Protein AF-A0A7S3W5H2-F1 (afdb_monomer_lite)

pLDDT: mean 89.32, std 14.3, range [32.69, 97.94]

Radius of gyration: 19.03 Å; chains: 1; bounding box: 47×40×46 Å

Organism: Emiliania huxleyi (NCBI:txid2903)

Sequence (126 aa):
MLQLFPDASFVYLHRHPLVVYQSACHMADTTYWHMYLKRPTSAQIHDFILSQFAILWDEFAADRALIPPGRLVELSFEELSTDPVAAVRRVYSALGIDGFEERVRPRVEALQAGKAEGRHGGAGGG

Secondary structure (DSSP, 8-state):
-TTT-TT--EEEEE--HHHHHHHHHHHHHHHGGGT-SSPPPHHHHHHHHHHHHHHHHHHHHHHHTTSPTTSEEEEEHHHHHH-HHHHHHHHHHHTT---IIIIIHHHHHHHHHHHHHHTTS-----

Foldseek 3Di:
DCVVPVLAAEEAEDEDVVVVLVVQLVCCVVPCVVPDPPDDDSVVSSVVSVVVVVVVVVVCVVCVVVADQLRYHYDYPVNCVVDVLVRVVCVCVSNVHDDSVPNPNVVSVVVVVVVVVVVVPPDDDD

Structure (mmCIF, N/CA/C/O backbone):
data_AF-A0A7S3W5H2-F1
#
_entry.id   AF-A0A7S3W5H2-F1
#
loop_
_atom_site.group_PDB
_atom_site.id
_atom_site.type_symbol
_atom_site.label_atom_id
_atom_site.label_alt_id
_atom_site.label_comp_id
_atom_site.label_asym_id
_atom_site.label_entity_id
_atom_site.label_seq_id
_atom_site.pdbx_PDB_ins_code
_atom_site.Cartn_x
_atom_site.Cartn_y
_atom_site.Cartn_z
_atom_site.occupancy
_atom_site.B_iso_or_equiv
_atom_site.auth_seq_id
_atom_site.auth_comp_id
_atom_site.auth_asym_id
_atom_site.auth_atom_id
_atom_site.pdbx_PDB_model_num
ATOM 1 N N . MET A 1 1 ? -5.446 -16.102 -1.374 1.00 75.88 1 MET A N 1
ATOM 2 C CA . MET A 1 1 ? -5.467 -15.501 -0.015 1.00 75.88 1 MET A CA 1
ATOM 3 C C . MET A 1 1 ? -6.712 -15.877 0.780 1.00 75.88 1 MET A C 1
ATOM 5 O O . MET A 1 1 ? -6.548 -16.479 1.829 1.00 75.88 1 MET A O 1
ATOM 9 N N . LEU A 1 2 ? -7.929 -15.617 0.287 1.00 84.81 2 LEU A N 1
ATOM 10 C CA . LEU A 1 2 ? -9.180 -15.921 1.009 1.00 84.81 2 LEU A CA 1
ATOM 11 C C . LEU A 1 2 ? -9.371 -17.409 1.367 1.00 84.81 2 LEU A C 1
ATOM 13 O O . LEU A 1 2 ? -9.959 -17.718 2.393 1.00 84.81 2 LEU A O 1
ATOM 17 N N . GLN A 1 3 ? -8.821 -18.335 0.572 1.00 88.06 3 GLN A N 1
ATOM 18 C CA . GLN A 1 3 ? -8.817 -19.766 0.913 1.00 88.06 3 GLN A CA 1
ATOM 19 C C . GLN A 1 3 ? -7.948 -20.095 2.140 1.00 88.06 3 GLN A C 1
ATOM 21 O O . GLN A 1 3 ? -8.257 -21.023 2.877 1.00 88.06 3 GLN A O 1
ATOM 26 N N . LEU A 1 4 ? -6.855 -19.352 2.345 1.00 91.56 4 LEU A N 1
ATOM 27 C CA . LEU A 1 4 ? -5.914 -19.564 3.452 1.00 91.56 4 LEU A CA 1
ATOM 28 C C . LEU A 1 4 ? -6.286 -18.729 4.684 1.00 91.56 4 LEU A C 1
ATOM 30 O O . LEU A 1 4 ? -6.070 -19.166 5.809 1.00 91.56 4 LEU A O 1
ATOM 34 N N . PHE A 1 5 ? -6.858 -17.543 4.466 1.00 92.06 5 PHE A N 1
ATOM 35 C CA . PHE A 1 5 ? -7.279 -16.604 5.503 1.00 92.06 5 PHE A CA 1
ATOM 36 C C . PHE A 1 5 ? -8.699 -16.102 5.202 1.00 92.06 5 PHE A C 1
ATOM 38 O O . PHE A 1 5 ? -8.862 -15.012 4.644 1.00 92.06 5 PHE A O 1
ATOM 45 N N . PRO A 1 6 ? -9.732 -16.886 5.553 1.00 90.44 6 PRO A N 1
ATOM 46 C CA . PRO A 1 6 ? -11.121 -16.548 5.246 1.00 90.44 6 PRO A CA 1
ATOM 47 C C . PRO A 1 6 ? -11.593 -15.238 5.876 1.00 90.44 6 PRO A C 1
ATOM 49 O O . PRO A 1 6 ? -12.475 -14.592 5.323 1.00 90.44 6 PRO A O 1
ATOM 52 N N . ASP A 1 7 ? -10.990 -14.827 6.995 1.00 91.12 7 ASP A N 1
ATOM 53 C CA . ASP A 1 7 ? -11.344 -13.619 7.751 1.00 91.12 7 ASP A CA 1
ATOM 54 C C . ASP A 1 7 ? -10.372 -12.450 7.550 1.00 91.12 7 ASP A C 1
ATOM 56 O O . ASP A 1 7 ? -10.350 -11.509 8.340 1.00 91.12 7 ASP A O 1
ATOM 60 N N . ALA A 1 8 ? -9.555 -12.496 6.494 1.00 94.25 8 ALA A N 1
ATOM 61 C CA . ALA A 1 8 ? -8.630 -11.415 6.185 1.00 94.25 8 ALA A CA 1
ATOM 62 C C . ALA A 1 8 ? -9.359 -10.107 5.831 1.00 94.25 8 ALA A C 1
ATOM 64 O O . ALA A 1 8 ? -10.343 -10.101 5.086 1.00 94.25 8 ALA A O 1
ATOM 65 N N . SER A 1 9 ? -8.797 -8.999 6.314 1.00 95.31 9 SER A N 1
ATOM 66 C CA . SER A 1 9 ? -9.112 -7.639 5.876 1.00 95.31 9 SER A CA 1
ATOM 67 C C . SER A 1 9 ? -8.005 -7.119 4.963 1.00 95.31 9 SER A C 1
ATOM 69 O O . SER A 1 9 ? -6.823 -7.387 5.185 1.00 95.31 9 SER A O 1
ATOM 71 N N . PHE A 1 10 ? -8.383 -6.347 3.951 1.00 96.56 10 PHE A N 1
ATOM 72 C CA . PHE A 1 10 ? -7.510 -5.859 2.893 1.00 96.56 10 PHE A CA 1
ATOM 73 C C . PHE A 1 10 ? -7.447 -4.333 2.907 1.00 96.56 10 PHE A C 1
ATOM 75 O O . PHE A 1 10 ? -8.463 -3.646 3.034 1.00 96.56 10 PHE A O 1
ATOM 82 N N . VAL A 1 11 ? -6.241 -3.801 2.723 1.00 96.88 11 VAL A N 1
ATOM 83 C CA . VAL A 1 11 ? -6.007 -2.374 2.488 1.00 96.88 11 VAL A CA 1
ATOM 84 C C . VAL A 1 11 ? -5.269 -2.243 1.164 1.00 96.88 11 VAL A C 1
ATOM 86 O O . VAL A 1 11 ? -4.126 -2.683 1.048 1.00 96.88 11 VAL A O 1
ATOM 89 N N . TYR A 1 12 ? -5.926 -1.662 0.165 1.00 96.69 12 TYR A N 1
ATOM 90 C CA . TYR A 1 12 ? -5.333 -1.409 -1.142 1.00 96.69 12 TYR A CA 1
ATOM 91 C C . TYR A 1 12 ? -4.812 0.027 -1.200 1.00 96.69 12 TYR A C 1
ATOM 93 O O . TYR A 1 12 ? -5.590 0.981 -1.244 1.00 96.69 12 TYR A O 1
ATOM 101 N N . LEU A 1 13 ? -3.485 0.175 -1.167 1.00 96.50 13 LEU A N 1
ATOM 102 C CA . LEU A 1 13 ? -2.814 1.465 -1.294 1.00 96.50 13 LEU A CA 1
ATOM 103 C C . LEU A 1 13 ? -2.560 1.768 -2.772 1.00 96.50 13 LEU A C 1
ATOM 105 O O . LEU A 1 13 ? -1.812 1.045 -3.429 1.00 96.50 13 LEU A O 1
ATOM 109 N N . HIS A 1 14 ? -3.132 2.855 -3.279 1.00 95.25 14 HIS A N 1
ATOM 110 C CA . HIS A 1 14 ? -2.967 3.268 -4.670 1.00 95.25 14 HIS A CA 1
ATOM 111 C C . HIS A 1 14 ? -2.298 4.636 -4.789 1.00 95.25 14 HIS A C 1
ATOM 113 O O . HIS A 1 14 ? -2.256 5.426 -3.852 1.00 95.25 14 HIS A O 1
ATOM 119 N N . ARG A 1 15 ? -1.758 4.927 -5.969 1.00 95.38 15 ARG A N 1
ATOM 120 C CA . ARG A 1 15 ? -1.138 6.211 -6.307 1.00 95.38 15 ARG A CA 1
ATOM 121 C C . ARG A 1 15 ? -1.338 6.475 -7.791 1.00 95.38 15 ARG A C 1
ATOM 123 O O . ARG A 1 15 ? -1.600 5.543 -8.550 1.00 95.38 15 ARG A O 1
ATOM 130 N N . HIS A 1 16 ? -1.189 7.726 -8.218 1.00 94.56 16 HIS A N 1
ATOM 131 C CA . HIS A 1 16 ? -1.251 8.073 -9.633 1.00 94.56 16 HIS A CA 1
ATOM 132 C C . HIS A 1 16 ? -0.326 7.168 -10.486 1.00 94.56 16 HIS A C 1
ATOM 134 O O . HIS A 1 16 ? 0.884 7.124 -10.230 1.00 94.56 16 HIS A O 1
ATOM 140 N N . PRO A 1 17 ? -0.847 6.483 -11.523 1.00 92.88 17 PRO A N 1
ATOM 141 C CA . PRO A 1 17 ? -0.129 5.413 -12.222 1.00 92.88 17 PRO A CA 1
ATOM 142 C C . PRO A 1 17 ? 1.159 5.894 -12.896 1.00 92.88 17 PRO A C 1
ATOM 144 O O . PRO A 1 17 ? 2.175 5.210 -12.838 1.00 92.88 17 PRO A O 1
ATOM 147 N N . LEU A 1 18 ? 1.169 7.113 -13.452 1.00 93.62 18 LEU A N 1
ATOM 148 C CA . LEU A 1 18 ? 2.389 7.687 -14.041 1.00 93.62 18 LEU A CA 1
ATOM 149 C C . LEU A 1 18 ? 3.519 7.862 -13.018 1.00 93.62 18 LEU A C 1
ATOM 151 O O . LEU A 1 18 ? 4.687 7.687 -13.353 1.00 93.62 18 LEU A O 1
ATOM 155 N N . VAL A 1 19 ? 3.181 8.183 -11.767 1.00 94.62 19 VAL A N 1
ATOM 156 C CA . VAL A 1 19 ? 4.179 8.379 -10.711 1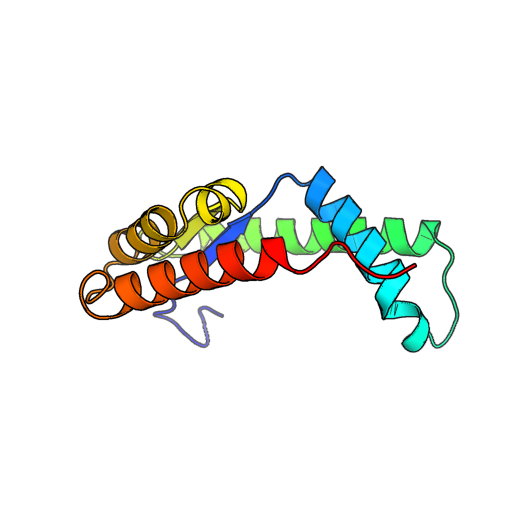.00 94.62 19 VAL A CA 1
ATOM 157 C C . VAL A 1 19 ? 4.714 7.032 -10.229 1.00 94.62 19 VAL A C 1
ATOM 159 O O . VAL A 1 19 ? 5.910 6.895 -9.979 1.00 94.62 19 VAL A O 1
ATOM 162 N N . VAL A 1 20 ? 3.844 6.020 -10.152 1.00 94.75 20 VAL A N 1
ATOM 163 C CA . VAL A 1 20 ? 4.241 4.634 -9.858 1.00 94.75 20 VAL A CA 1
ATOM 164 C C . VAL A 1 20 ? 5.181 4.107 -10.938 1.00 94.75 20 VAL A C 1
ATOM 166 O O . VAL A 1 20 ? 6.244 3.590 -10.609 1.00 94.75 20 VAL A O 1
ATOM 169 N N . TYR A 1 21 ? 4.837 4.302 -12.212 1.00 95.19 21 TYR A N 1
ATOM 170 C CA . TYR A 1 21 ? 5.659 3.873 -13.341 1.00 95.19 21 TYR A CA 1
ATOM 171 C C . TYR A 1 21 ? 7.059 4.499 -13.307 1.00 95.19 21 TYR A C 1
ATOM 173 O O . TYR A 1 21 ? 8.056 3.783 -13.343 1.00 95.19 21 TYR A O 1
ATOM 181 N N . GLN A 1 22 ? 7.146 5.824 -13.146 1.00 94.25 22 GLN A N 1
ATOM 182 C CA . GLN A 1 22 ? 8.436 6.515 -13.045 1.00 94.25 22 GLN A CA 1
ATOM 183 C C . GLN A 1 22 ? 9.271 6.005 -11.864 1.00 94.25 22 GLN A C 1
ATOM 185 O O . GLN A 1 22 ? 10.469 5.763 -12.009 1.00 94.25 22 GLN A O 1
ATOM 190 N N . SER A 1 23 ? 8.639 5.793 -10.705 1.00 94.44 23 SER A N 1
ATOM 191 C CA . SER A 1 23 ? 9.308 5.236 -9.528 1.00 94.44 23 SER A CA 1
ATOM 192 C C . SER A 1 23 ? 9.804 3.808 -9.763 1.00 94.44 23 SER A C 1
ATOM 194 O O . SER A 1 23 ? 10.882 3.460 -9.287 1.00 94.44 23 SER A O 1
ATOM 196 N N . ALA A 1 24 ? 9.039 2.981 -10.477 1.00 94.62 24 ALA A N 1
ATOM 197 C CA . ALA A 1 24 ? 9.414 1.608 -10.791 1.00 94.62 24 ALA A CA 1
ATOM 198 C C . ALA A 1 24 ? 10.606 1.554 -11.757 1.00 94.62 24 ALA A C 1
ATOM 200 O O . ALA A 1 24 ? 11.538 0.790 -11.512 1.00 94.62 24 ALA A O 1
ATOM 201 N N . CYS A 1 25 ? 10.629 2.404 -12.793 1.00 93.94 25 CYS A N 1
ATOM 202 C CA . CYS A 1 25 ? 11.785 2.523 -13.687 1.00 93.94 25 CYS A CA 1
ATOM 203 C C . CYS A 1 25 ? 13.035 2.955 -12.913 1.00 93.94 25 CYS A C 1
ATOM 205 O O . CYS A 1 25 ? 14.072 2.303 -12.999 1.00 93.94 25 CYS A O 1
ATOM 207 N N . HIS A 1 26 ? 12.914 3.987 -12.071 1.00 93.81 26 HIS A N 1
ATOM 208 C CA . HIS A 1 26 ? 14.023 4.445 -11.236 1.00 93.81 26 HIS A CA 1
ATOM 209 C C . HIS A 1 26 ? 14.537 3.354 -10.279 1.00 93.81 26 HIS A C 1
ATOM 211 O O . HIS A 1 26 ? 15.745 3.187 -10.103 1.00 93.81 26 HIS A O 1
ATOM 217 N N . MET A 1 27 ? 13.635 2.580 -9.668 1.00 93.25 27 MET A N 1
ATOM 218 C CA . MET A 1 27 ? 14.006 1.454 -8.809 1.00 93.25 27 MET A CA 1
ATOM 219 C C . MET A 1 27 ? 14.758 0.369 -9.593 1.00 93.25 27 MET A C 1
ATOM 221 O O . MET A 1 27 ? 15.783 -0.122 -9.119 1.00 93.25 27 MET A O 1
ATOM 225 N N . ALA A 1 28 ? 14.286 0.011 -10.791 1.00 91.56 28 ALA A N 1
ATOM 226 C CA . ALA A 1 28 ? 14.958 -0.965 -11.644 1.00 91.56 28 ALA A CA 1
ATOM 227 C C . ALA A 1 28 ? 16.377 -0.504 -12.023 1.00 91.56 28 ALA A C 1
ATOM 229 O O . ALA A 1 28 ? 17.325 -1.282 -11.906 1.00 91.56 28 ALA A O 1
ATOM 230 N N . ASP A 1 29 ? 16.540 0.771 -12.382 1.00 88.69 29 ASP A N 1
ATOM 231 C CA . ASP A 1 29 ? 17.836 1.349 -12.754 1.00 88.69 29 ASP A CA 1
ATOM 232 C C . ASP A 1 29 ? 18.836 1.355 -11.588 1.00 88.69 29 ASP A C 1
ATOM 234 O O . ASP A 1 29 ? 20.022 1.075 -11.769 1.00 88.69 29 ASP A O 1
ATOM 238 N N . THR A 1 30 ? 18.364 1.638 -10.374 1.00 89.50 30 THR A N 1
ATOM 239 C CA . THR A 1 30 ? 19.218 1.750 -9.178 1.00 89.50 30 THR A CA 1
ATOM 240 C C . THR A 1 30 ? 19.510 0.412 -8.504 1.00 89.50 30 THR A C 1
ATOM 242 O O . THR A 1 30 ? 20.559 0.260 -7.878 1.00 89.50 30 THR A O 1
ATOM 245 N N . THR A 1 31 ? 18.616 -0.573 -8.639 1.00 87.44 31 THR A N 1
ATOM 246 C CA . THR A 1 31 ? 18.653 -1.799 -7.823 1.00 87.44 31 THR A CA 1
ATOM 247 C C . THR A 1 31 ? 18.980 -3.052 -8.633 1.00 87.44 31 THR A C 1
ATOM 249 O O . THR A 1 31 ? 19.713 -3.922 -8.165 1.00 87.44 31 THR A O 1
ATOM 252 N N . TYR A 1 32 ? 18.462 -3.184 -9.856 1.00 85.31 32 TYR A N 1
ATOM 253 C CA . TYR A 1 32 ? 18.464 -4.483 -10.544 1.00 85.31 32 TYR A CA 1
ATOM 254 C C . TYR A 1 32 ? 19.770 -4.811 -11.263 1.00 85.31 32 TYR A C 1
ATOM 256 O O . TYR A 1 32 ? 19.953 -5.947 -11.696 1.00 85.31 32 TYR A O 1
ATOM 264 N N . TRP A 1 33 ? 20.712 -3.871 -11.356 1.00 79.88 33 TRP A N 1
ATOM 265 C CA . TRP A 1 33 ? 21.987 -4.081 -12.050 1.00 79.88 33 TRP A CA 1
ATOM 266 C C . TRP A 1 33 ? 22.787 -5.284 -11.513 1.00 79.88 33 TRP A C 1
ATOM 268 O O . TRP A 1 33 ? 23.511 -5.923 -12.277 1.00 79.88 33 TRP A O 1
ATOM 278 N N . HIS A 1 34 ? 22.587 -5.608 -10.229 1.00 83.88 34 HIS A N 1
ATOM 279 C CA . HIS A 1 34 ? 23.022 -6.808 -9.500 1.00 83.88 34 HIS A CA 1
ATOM 280 C C . HIS A 1 34 ? 22.511 -8.158 -10.008 1.00 83.88 34 HIS A C 1
ATOM 282 O O . HIS A 1 34 ? 23.149 -9.201 -9.873 1.00 83.88 34 HIS A O 1
ATOM 288 N N . MET A 1 35 ? 21.280 -8.143 -10.497 1.00 87.69 35 MET A N 1
ATOM 289 C CA . MET A 1 35 ? 20.405 -9.314 -10.514 1.00 87.69 35 MET A CA 1
ATOM 290 C C . MET A 1 35 ? 20.312 -9.939 -11.909 1.00 87.69 35 MET A C 1
ATOM 292 O O . MET A 1 35 ? 19.662 -10.964 -12.098 1.00 87.69 35 MET A O 1
ATOM 296 N N . TYR A 1 36 ? 20.962 -9.328 -12.900 1.00 86.31 36 TYR A N 1
ATOM 297 C CA . TYR A 1 36 ? 20.877 -9.747 -14.290 1.00 86.31 36 TYR A CA 1
ATOM 298 C C . TYR A 1 36 ? 21.887 -10.843 -14.630 1.00 86.31 36 TYR A C 1
ATOM 300 O O . TYR A 1 36 ? 23.094 -10.609 -14.634 1.00 86.31 36 TYR A O 1
ATOM 308 N N . LEU A 1 37 ? 21.384 -12.005 -15.057 1.00 88.25 37 LEU A N 1
ATOM 309 C CA . LEU A 1 37 ? 22.205 -13.007 -15.746 1.00 88.25 37 LEU A CA 1
ATOM 310 C C . LEU A 1 37 ? 22.659 -12.498 -17.128 1.00 88.25 37 LEU A C 1
ATOM 312 O O . LEU A 1 37 ? 23.810 -12.668 -17.520 1.00 88.25 37 LEU A O 1
ATOM 316 N N . LYS A 1 38 ? 21.755 -11.826 -17.853 1.00 89.56 38 LYS A N 1
ATOM 317 C CA . LYS A 1 38 ? 22.031 -11.068 -19.080 1.00 89.56 38 LYS A CA 1
ATOM 318 C C . LYS A 1 38 ? 21.432 -9.678 -18.926 1.00 89.56 38 LYS A C 1
ATOM 320 O O . LYS A 1 38 ? 20.250 -9.563 -18.615 1.00 89.56 38 LYS A O 1
ATOM 325 N N . ARG A 1 39 ? 22.234 -8.637 -19.157 1.00 89.19 39 ARG A N 1
ATOM 326 C CA . ARG A 1 39 ? 21.777 -7.247 -19.031 1.00 89.19 39 ARG A CA 1
ATOM 327 C C . ARG A 1 39 ? 20.692 -6.938 -20.079 1.00 89.19 39 ARG A C 1
ATOM 329 O O . ARG A 1 39 ? 20.982 -7.080 -21.271 1.00 89.19 39 ARG A O 1
ATOM 336 N N . PRO A 1 40 ? 19.474 -6.548 -19.666 1.00 91.00 40 PRO A N 1
ATOM 337 C CA . PRO A 1 40 ? 18.434 -6.094 -20.582 1.00 91.00 40 PRO A CA 1
ATOM 338 C C . PRO A 1 40 ? 18.713 -4.663 -21.063 1.00 91.00 40 PRO A C 1
ATOM 340 O O . PRO A 1 40 ? 19.512 -3.931 -20.481 1.00 91.00 40 PRO A O 1
ATOM 343 N N . THR A 1 41 ? 18.036 -4.260 -22.134 1.00 92.69 41 THR A N 1
ATOM 344 C CA . THR A 1 41 ? 17.975 -2.855 -22.567 1.00 92.69 41 THR A CA 1
ATOM 345 C C . THR A 1 41 ? 16.937 -2.084 -21.744 1.00 92.69 41 THR A C 1
ATOM 347 O O . THR A 1 41 ? 15.996 -2.683 -21.223 1.00 92.69 41 THR A O 1
ATOM 350 N N . SER A 1 42 ? 17.043 -0.753 -21.669 1.00 90.88 42 SER A N 1
ATOM 351 C CA . SER A 1 42 ? 16.054 0.079 -20.959 1.00 90.88 42 SER A CA 1
ATOM 352 C C . SER A 1 42 ? 14.631 -0.097 -21.501 1.00 90.88 42 SER A C 1
ATOM 354 O O . SER A 1 42 ? 13.687 -0.163 -20.724 1.00 90.88 42 SER A O 1
ATOM 356 N N . ALA A 1 43 ? 14.472 -0.262 -22.820 1.00 94.31 43 ALA A N 1
ATOM 357 C CA . ALA A 1 43 ? 13.172 -0.543 -23.434 1.00 94.31 43 ALA A CA 1
ATOM 358 C C . ALA A 1 43 ? 12.562 -1.858 -22.915 1.00 94.31 43 ALA A C 1
ATOM 360 O O . ALA A 1 43 ? 11.400 -1.885 -22.529 1.00 94.31 43 ALA A O 1
ATOM 361 N N . GLN A 1 44 ? 13.367 -2.921 -22.803 1.00 94.19 44 GLN A N 1
ATOM 362 C CA . 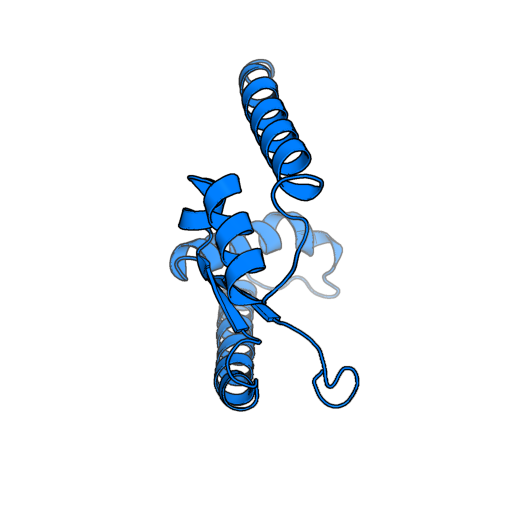GLN A 1 44 ? 12.907 -4.201 -22.254 1.00 94.19 44 GLN A CA 1
ATOM 363 C C . GLN A 1 44 ? 12.508 -4.097 -20.777 1.00 94.19 44 GLN A C 1
ATOM 365 O O . GLN A 1 44 ? 11.561 -4.757 -20.359 1.00 94.19 44 GLN A O 1
ATOM 370 N N . ILE A 1 45 ? 13.208 -3.275 -19.987 1.00 93.38 45 ILE A N 1
ATOM 371 C CA . ILE A 1 45 ? 12.843 -3.010 -18.587 1.00 93.38 45 ILE A CA 1
ATOM 372 C C . ILE A 1 45 ? 11.508 -2.259 -18.519 1.00 93.38 45 ILE A C 1
ATOM 374 O O . ILE A 1 45 ? 10.640 -2.627 -17.733 1.00 93.38 45 ILE A O 1
ATOM 378 N N . HIS A 1 46 ? 11.324 -1.229 -19.345 1.00 94.62 46 HIS A N 1
ATOM 379 C CA . HIS A 1 46 ? 10.091 -0.443 -19.385 1.00 94.62 46 HIS A CA 1
ATOM 380 C C . HIS A 1 46 ? 8.880 -1.292 -19.788 1.00 94.62 46 HIS A C 1
ATOM 382 O O . HIS A 1 46 ? 7.868 -1.281 -19.086 1.00 94.62 46 HIS A O 1
ATOM 388 N N . ASP A 1 47 ? 9.007 -2.076 -20.861 1.00 96.00 47 ASP A N 1
ATOM 389 C CA . ASP A 1 47 ? 7.959 -2.996 -21.314 1.00 96.00 47 ASP A CA 1
ATOM 390 C C . ASP A 1 47 ? 7.630 -4.027 -20.233 1.00 96.00 47 ASP A C 1
ATOM 392 O O . ASP A 1 47 ? 6.460 -4.297 -19.953 1.00 96.00 47 ASP A O 1
ATOM 396 N N . PHE A 1 48 ? 8.657 -4.560 -19.564 1.00 94.50 48 PHE A N 1
ATOM 397 C CA . PHE A 1 48 ? 8.467 -5.451 -18.430 1.00 94.50 48 PHE A CA 1
ATOM 398 C C . PHE A 1 48 ? 7.659 -4.769 -17.319 1.00 94.50 48 PHE A C 1
ATOM 400 O O . PHE A 1 48 ? 6.637 -5.312 -16.912 1.00 94.50 48 PHE A O 1
ATOM 407 N N . ILE A 1 49 ? 8.038 -3.568 -16.876 1.00 95.50 49 ILE A N 1
ATOM 408 C CA . ILE A 1 49 ? 7.333 -2.839 -15.808 1.00 95.50 49 ILE A CA 1
ATOM 409 C C . ILE A 1 49 ? 5.865 -2.587 -16.179 1.00 95.50 49 ILE A C 1
ATOM 411 O O . ILE A 1 49 ? 4.982 -2.826 -15.354 1.00 95.50 49 ILE A O 1
ATOM 415 N N . LEU A 1 50 ? 5.588 -2.156 -17.413 1.00 95.88 50 LEU A N 1
ATOM 416 C CA . LEU A 1 50 ? 4.217 -1.949 -17.890 1.00 95.88 50 LEU A CA 1
ATOM 417 C C . LEU A 1 50 ? 3.421 -3.258 -17.910 1.00 95.88 50 LEU A C 1
ATOM 419 O O . LEU A 1 50 ? 2.277 -3.283 -17.457 1.00 95.88 50 LEU A O 1
ATOM 423 N N . SER A 1 51 ? 4.032 -4.353 -18.375 1.00 96.56 51 SER A N 1
ATOM 424 C CA . SER A 1 51 ? 3.383 -5.668 -18.387 1.00 96.56 51 SER A CA 1
ATOM 425 C C . SER A 1 51 ? 3.043 -6.149 -16.975 1.00 96.56 51 SER A C 1
ATOM 427 O O . SER A 1 51 ? 1.944 -6.647 -16.748 1.00 96.56 51 SER A O 1
ATOM 429 N N . GLN A 1 52 ? 3.944 -5.942 -16.008 1.00 95.44 52 GLN A N 1
ATOM 430 C CA . GLN A 1 52 ? 3.701 -6.306 -14.614 1.00 95.44 52 GLN A CA 1
ATOM 431 C C . GLN A 1 52 ? 2.573 -5.470 -14.014 1.00 95.44 52 GLN A C 1
ATOM 433 O O . GLN A 1 52 ? 1.730 -6.013 -13.308 1.00 95.44 52 GLN A O 1
ATOM 438 N N . PHE A 1 53 ? 2.519 -4.169 -14.317 1.00 94.12 53 PHE A N 1
ATOM 439 C CA . PHE A 1 53 ? 1.427 -3.316 -13.853 1.00 94.12 53 PHE A CA 1
ATOM 440 C C . PHE A 1 53 ? 0.063 -3.812 -14.353 1.00 94.12 53 PHE A C 1
ATOM 442 O O . PHE A 1 53 ? -0.863 -3.916 -13.554 1.00 94.12 53 PHE A O 1
ATOM 449 N N . ALA A 1 54 ? -0.049 -4.163 -15.640 1.00 94.38 54 ALA A N 1
ATOM 450 C CA . ALA A 1 54 ? -1.287 -4.690 -16.214 1.00 94.38 54 ALA A CA 1
ATOM 451 C C . ALA A 1 54 ? -1.708 -6.012 -15.552 1.00 94.38 54 ALA A C 1
ATOM 453 O O . ALA A 1 54 ? -2.834 -6.120 -15.081 1.00 94.38 54 ALA A O 1
ATOM 454 N N . ILE A 1 55 ? -0.782 -6.970 -15.420 1.00 96.25 55 ILE A N 1
ATOM 455 C CA . ILE A 1 55 ? -1.051 -8.271 -14.782 1.00 96.25 55 ILE A CA 1
ATOM 456 C C . ILE A 1 55 ? -1.547 -8.088 -13.342 1.00 96.25 55 ILE A C 1
ATOM 458 O O . ILE A 1 55 ? -2.549 -8.678 -12.949 1.00 96.25 55 ILE A O 1
ATOM 462 N N . LEU A 1 56 ? -0.854 -7.262 -12.552 1.00 94.19 56 LEU A N 1
ATOM 463 C CA . LEU A 1 56 ? -1.215 -7.023 -11.153 1.00 94.19 56 LEU A CA 1
ATOM 464 C C . LEU A 1 56 ? -2.567 -6.321 -11.020 1.00 94.19 56 LEU A C 1
ATOM 466 O O . LEU A 1 56 ? -3.326 -6.623 -10.100 1.00 94.19 56 LEU A O 1
ATOM 470 N N . TRP A 1 57 ? -2.856 -5.371 -11.910 1.00 93.56 57 TRP A N 1
ATOM 471 C CA . TRP A 1 57 ? -4.128 -4.664 -11.905 1.00 93.56 57 TRP A CA 1
ATOM 472 C C . TRP A 1 57 ? -5.289 -5.573 -12.302 1.00 93.56 57 TRP A C 1
ATOM 474 O O . TRP A 1 57 ? -6.304 -5.570 -11.612 1.00 93.56 57 TRP A O 1
ATOM 484 N N . ASP A 1 58 ? -5.138 -6.356 -13.368 1.00 94.94 58 ASP A N 1
ATOM 485 C CA . ASP A 1 58 ? -6.189 -7.247 -13.860 1.00 94.94 58 ASP A CA 1
ATOM 486 C C . ASP A 1 58 ? -6.543 -8.312 -12.813 1.00 94.94 58 ASP A C 1
ATOM 488 O O . ASP A 1 58 ? -7.724 -8.525 -12.528 1.00 94.94 58 ASP A O 1
ATOM 492 N N . GLU A 1 59 ? -5.532 -8.908 -12.171 1.00 94.31 59 GLU A N 1
ATOM 493 C CA . GLU A 1 59 ? -5.735 -9.869 -11.082 1.00 94.31 59 GLU A CA 1
ATOM 494 C C . GLU A 1 59 ? -6.440 -9.212 -9.889 1.00 94.31 59 GLU A C 1
ATOM 496 O O . GLU A 1 59 ? -7.445 -9.722 -9.394 1.00 94.31 59 GLU A O 1
ATOM 501 N N . PHE A 1 60 ? -5.972 -8.036 -9.452 1.00 93.00 60 PHE A N 1
ATOM 502 C CA . PHE A 1 60 ? -6.619 -7.308 -8.362 1.00 93.00 60 PHE A CA 1
ATOM 503 C C . PHE A 1 60 ? -8.069 -6.947 -8.699 1.00 93.00 60 PHE A C 1
ATOM 505 O O . PHE A 1 60 ? -8.947 -7.100 -7.854 1.00 93.00 60 PHE A O 1
ATOM 512 N N . ALA A 1 61 ? -8.340 -6.475 -9.916 1.00 92.56 61 ALA A N 1
ATOM 513 C CA . ALA A 1 61 ? -9.678 -6.088 -10.343 1.00 92.56 61 ALA A CA 1
ATOM 514 C C . ALA A 1 61 ? -10.643 -7.283 -10.347 1.00 92.56 61 ALA A C 1
ATOM 516 O O . ALA A 1 61 ? -11.795 -7.128 -9.930 1.00 92.56 61 ALA A O 1
ATOM 517 N N . ALA A 1 62 ? -10.175 -8.462 -10.767 1.00 93.50 62 ALA A N 1
ATOM 518 C CA . ALA A 1 62 ? -10.945 -9.699 -10.714 1.00 93.50 62 ALA A CA 1
ATOM 519 C C . ALA A 1 62 ? -11.208 -10.145 -9.264 1.00 93.50 62 ALA A C 1
ATOM 521 O O . ALA A 1 62 ? -12.360 -10.359 -8.876 1.00 93.50 62 ALA A O 1
ATOM 522 N N . ASP A 1 63 ? -10.163 -10.206 -8.439 1.00 92.56 63 ASP A N 1
ATOM 523 C CA . ASP A 1 63 ? -10.244 -10.685 -7.055 1.00 92.56 63 ASP A CA 1
ATOM 524 C C . ASP A 1 63 ? -10.986 -9.725 -6.124 1.00 92.56 63 ASP A C 1
ATOM 526 O O . ASP A 1 63 ? -11.611 -10.148 -5.149 1.00 92.56 63 ASP A O 1
ATOM 530 N N . ARG A 1 64 ? -10.974 -8.424 -6.427 1.00 93.75 64 ARG A N 1
ATOM 531 C CA . ARG A 1 64 ? -11.683 -7.395 -5.658 1.00 93.75 64 ARG A CA 1
ATOM 532 C C . ARG A 1 64 ? -13.164 -7.721 -5.501 1.00 93.75 64 ARG A C 1
ATOM 534 O O . ARG A 1 64 ? -13.724 -7.477 -4.436 1.00 93.75 64 ARG A O 1
ATOM 541 N N . ALA A 1 65 ? -13.788 -8.289 -6.531 1.00 92.19 65 ALA A N 1
ATOM 542 C CA . ALA A 1 65 ? -15.194 -8.685 -6.497 1.00 92.19 65 ALA A CA 1
ATOM 543 C C . ALA A 1 65 ? -15.478 -9.845 -5.523 1.00 92.19 65 ALA A C 1
ATOM 545 O O . ALA A 1 65 ? -16.625 -10.050 -5.131 1.00 92.19 65 ALA A O 1
ATOM 546 N N . LEU A 1 66 ? -14.447 -10.593 -5.124 1.00 93.69 66 LEU A N 1
ATOM 547 C CA . LEU A 1 66 ? -14.548 -11.718 -4.197 1.00 93.69 66 LEU A CA 1
ATOM 548 C C . LEU A 1 66 ? -14.419 -11.287 -2.729 1.00 93.69 66 LEU A C 1
ATOM 550 O O . LEU A 1 66 ? -14.723 -12.078 -1.835 1.00 93.69 66 LEU A O 1
ATOM 554 N N . ILE A 1 67 ? -13.961 -10.059 -2.457 1.00 94.12 67 ILE A N 1
ATOM 555 C CA . ILE A 1 67 ? -13.771 -9.574 -1.088 1.00 94.12 67 ILE A CA 1
ATOM 556 C C . ILE A 1 67 ? -15.132 -9.185 -0.483 1.00 94.12 67 ILE A C 1
ATOM 558 O O . ILE A 1 67 ? -15.841 -8.353 -1.055 1.00 94.12 67 ILE A O 1
ATOM 562 N N . PRO A 1 68 ? -15.507 -9.728 0.694 1.00 93.19 68 PRO A N 1
ATOM 563 C CA . PRO A 1 68 ? -16.758 -9.363 1.347 1.00 93.19 68 PRO A CA 1
ATOM 564 C C . PRO A 1 68 ? -16.849 -7.860 1.674 1.00 93.19 68 PRO A C 1
ATOM 566 O O . PRO A 1 68 ? -15.838 -7.244 2.037 1.00 93.19 68 PRO A O 1
ATOM 569 N N . PRO A 1 69 ? -18.056 -7.262 1.631 1.00 91.94 69 PRO A N 1
ATOM 570 C CA . PRO A 1 69 ? -18.268 -5.887 2.075 1.00 91.94 69 PRO A CA 1
ATOM 571 C C . PRO A 1 69 ? -17.724 -5.648 3.490 1.00 91.94 69 PRO A C 1
ATOM 573 O O . PRO A 1 69 ? -17.862 -6.496 4.369 1.00 91.94 69 PRO A O 1
ATOM 576 N N . GLY A 1 70 ? -17.096 -4.490 3.709 1.00 94.00 70 GLY A N 1
ATOM 577 C CA . GLY A 1 70 ? -16.483 -4.139 4.997 1.00 94.00 70 GLY A CA 1
ATOM 578 C C . GLY A 1 70 ? -15.103 -4.759 5.253 1.00 94.00 70 GLY A C 1
ATOM 579 O O . GLY A 1 70 ? -14.523 -4.515 6.304 1.00 94.00 70 GLY A O 1
ATOM 580 N N . ARG A 1 71 ? -14.548 -5.531 4.305 1.00 95.75 71 ARG A N 1
ATOM 581 C CA . ARG A 1 71 ? -13.195 -6.113 4.410 1.00 95.75 71 ARG A CA 1
ATOM 582 C C . ARG A 1 71 ? -12.179 -5.528 3.433 1.00 95.75 71 ARG A C 1
ATOM 584 O O . ARG A 1 71 ? 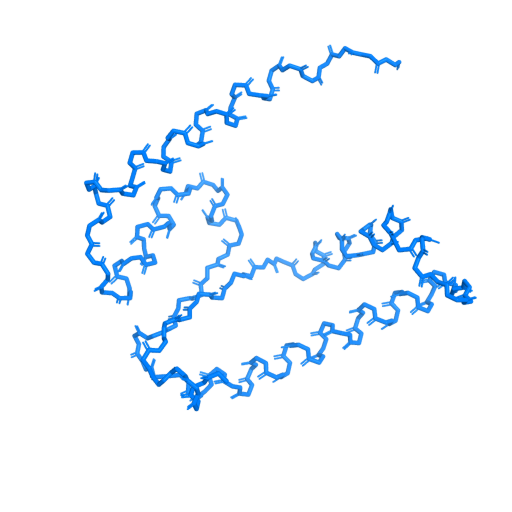-11.056 -6.013 3.386 1.00 95.75 71 ARG A O 1
ATOM 591 N N . LEU A 1 72 ? -12.537 -4.496 2.672 1.00 97.00 72 LEU A N 1
ATOM 592 C CA . LEU A 1 72 ? -11.620 -3.782 1.784 1.00 97.00 72 LEU A CA 1
ATOM 593 C C . LEU A 1 72 ? -11.678 -2.282 2.060 1.00 97.00 72 LEU A C 1
ATOM 595 O O . LEU A 1 72 ? -12.752 -1.684 2.036 1.00 97.00 72 LEU A O 1
ATOM 599 N N . VAL A 1 73 ? -10.509 -1.677 2.255 1.00 97.88 73 VAL A N 1
ATOM 600 C CA . VAL A 1 73 ? -10.334 -0.224 2.248 1.00 97.88 73 VAL A CA 1
ATOM 601 C C . VAL A 1 73 ? -9.364 0.146 1.140 1.00 97.88 73 VAL A C 1
ATOM 603 O O . VAL A 1 73 ? -8.218 -0.297 1.136 1.00 97.88 73 VAL A O 1
ATOM 606 N N . GLU A 1 74 ? -9.811 0.987 0.218 1.00 96.88 74 GLU A N 1
ATOM 607 C CA . GLU A 1 74 ? -8.935 1.644 -0.749 1.00 96.88 74 GLU A CA 1
ATOM 608 C C . GLU A 1 74 ? -8.450 2.961 -0.143 1.00 96.88 74 GLU A C 1
ATOM 610 O O . GLU A 1 74 ? -9.229 3.702 0.463 1.00 96.88 74 GLU A O 1
ATOM 615 N N . LEU A 1 75 ? -7.151 3.221 -0.241 1.00 97.62 75 LEU A N 1
ATOM 616 C CA . LEU A 1 75 ? -6.495 4.393 0.326 1.00 97.62 75 LEU A CA 1
ATOM 617 C C . LEU A 1 75 ? -5.490 4.932 -0.689 1.00 97.62 75 LEU A C 1
ATOM 619 O O . LEU A 1 75 ? -4.671 4.171 -1.202 1.00 97.62 75 LEU A O 1
ATOM 623 N N . SER A 1 76 ? -5.508 6.233 -0.956 1.00 97.38 76 SER A N 1
ATOM 624 C CA . SER A 1 76 ? -4.474 6.842 -1.789 1.00 97.38 76 SER A CA 1
ATOM 625 C C . SER A 1 76 ? -3.205 7.130 -0.987 1.00 97.38 76 SER A C 1
ATOM 627 O O . SER A 1 76 ? -3.233 7.433 0.211 1.00 97.38 76 SER A O 1
ATOM 629 N N . PHE A 1 77 ? -2.063 7.074 -1.664 1.00 96.62 77 PHE A N 1
ATOM 630 C CA . PHE A 1 77 ? -0.788 7.510 -1.113 1.00 96.62 77 PHE A CA 1
ATOM 631 C C . PHE A 1 77 ? -0.847 8.983 -0.704 1.00 96.62 77 PHE A C 1
ATOM 633 O O . PHE A 1 77 ? -0.278 9.357 0.316 1.00 96.62 77 PHE A O 1
ATOM 640 N N . GLU A 1 78 ? -1.555 9.807 -1.473 1.00 95.81 78 GLU A N 1
ATOM 641 C CA . GLU A 1 78 ? -1.759 11.222 -1.200 1.00 95.81 78 GLU A CA 1
ATOM 642 C C . GLU A 1 78 ? -2.458 11.422 0.151 1.00 95.81 78 GLU A C 1
ATOM 644 O O . GLU A 1 78 ? -1.880 12.072 1.022 1.00 95.81 78 GLU A O 1
ATOM 649 N N . GLU A 1 79 ? -3.608 10.776 0.383 1.00 95.88 79 GLU A N 1
ATOM 650 C CA . GLU A 1 79 ? -4.311 10.805 1.678 1.00 95.88 79 GLU A CA 1
ATOM 651 C C . GLU A 1 79 ? -3.395 10.380 2.828 1.00 95.88 79 GLU A C 1
ATOM 653 O O . GLU A 1 79 ? -3.282 11.084 3.834 1.00 95.88 79 GLU A O 1
ATOM 658 N N . LEU A 1 80 ? -2.700 9.249 2.660 1.00 96.25 80 LEU A N 1
ATOM 659 C CA . LEU A 1 80 ? -1.798 8.721 3.679 1.00 96.25 80 LEU A CA 1
ATOM 660 C C . LEU A 1 80 ? -0.614 9.653 3.946 1.00 96.25 80 LEU A C 1
ATOM 662 O O . LEU A 1 80 ? -0.131 9.702 5.069 1.00 96.25 80 LEU A O 1
ATOM 666 N N . SER A 1 81 ? -0.116 10.359 2.935 1.00 93.69 81 SER A N 1
ATOM 667 C CA . SER A 1 81 ? 1.045 11.242 3.059 1.00 93.69 81 SER A CA 1
ATOM 668 C C . SER A 1 81 ? 0.700 12.615 3.636 1.00 93.69 81 SER A C 1
ATOM 670 O O . SER A 1 81 ? 1.527 13.192 4.341 1.00 93.69 81 SER A O 1
ATOM 672 N N . THR A 1 82 ? -0.503 13.126 3.357 1.00 94.94 82 THR A N 1
ATOM 673 C CA . THR A 1 82 ? -0.962 14.442 3.811 1.00 94.94 82 THR A CA 1
ATOM 674 C C . THR A 1 82 ? -1.394 14.411 5.270 1.00 94.94 82 THR A C 1
ATOM 676 O O . THR A 1 82 ? -0.941 15.246 6.048 1.00 94.94 82 THR A O 1
ATOM 679 N N . ASP A 1 83 ? -2.227 13.442 5.653 1.00 96.12 83 ASP A N 1
ATOM 680 C CA . ASP A 1 83 ? -2.643 13.255 7.044 1.00 96.12 83 ASP A CA 1
ATOM 681 C C . ASP A 1 83 ? -2.648 11.762 7.414 1.00 96.12 83 ASP A C 1
ATOM 683 O O . ASP A 1 83 ? -3.694 11.102 7.414 1.00 96.12 83 ASP A O 1
ATOM 687 N N . PRO A 1 84 ? -1.466 11.205 7.747 1.00 96.00 84 PRO A N 1
ATOM 688 C CA . PRO A 1 84 ? -1.357 9.811 8.152 1.00 96.00 84 PRO A CA 1
ATOM 689 C C . PRO A 1 84 ? -2.254 9.417 9.337 1.00 96.00 84 PRO A C 1
ATOM 691 O O . PRO A 1 84 ? -2.708 8.275 9.389 1.00 96.00 84 PRO A O 1
ATOM 694 N N . VAL A 1 85 ? -2.535 10.326 10.280 1.00 97.06 85 VAL A N 1
ATOM 695 C CA . VAL A 1 85 ? -3.381 10.020 11.445 1.00 97.06 85 VAL A CA 1
ATOM 696 C C . VAL A 1 85 ? -4.824 9.837 10.992 1.00 97.06 85 VAL A C 1
ATOM 698 O O . VAL A 1 85 ? -5.436 8.813 11.300 1.00 97.06 85 VAL A O 1
ATOM 701 N N . ALA A 1 86 ? -5.361 10.778 10.211 1.00 97.50 86 ALA A N 1
ATOM 702 C CA . ALA A 1 86 ? -6.717 10.667 9.685 1.00 97.50 86 ALA A CA 1
ATOM 703 C C . ALA A 1 86 ? -6.877 9.468 8.737 1.00 97.50 86 ALA A C 1
ATOM 705 O O . ALA A 1 86 ? -7.870 8.740 8.837 1.00 97.50 86 ALA A O 1
ATOM 706 N N . ALA A 1 87 ? -5.896 9.227 7.863 1.00 97.81 87 ALA A N 1
ATOM 707 C CA . ALA A 1 87 ? -5.902 8.108 6.926 1.00 97.81 87 ALA A CA 1
ATOM 708 C C . ALA A 1 87 ? -5.940 6.752 7.648 1.00 97.81 87 ALA A C 1
ATOM 710 O O . ALA A 1 87 ? -6.804 5.919 7.366 1.00 97.81 87 ALA A O 1
ATOM 711 N N . VAL A 1 88 ? -5.056 6.538 8.631 1.00 97.44 88 VAL A N 1
ATOM 712 C CA . VAL A 1 88 ? -5.022 5.283 9.400 1.00 97.44 88 VAL A CA 1
ATOM 713 C C . VAL A 1 88 ? -6.277 5.137 10.264 1.00 97.44 88 VAL A C 1
ATOM 715 O O . VAL A 1 88 ? -6.835 4.042 10.331 1.00 97.44 88 VAL A O 1
ATOM 718 N N . ARG A 1 89 ? -6.795 6.226 10.852 1.00 97.94 89 ARG A N 1
ATOM 719 C CA . ARG A 1 89 ? -8.070 6.196 11.589 1.00 97.94 89 ARG A CA 1
ATOM 720 C C . ARG A 1 89 ? -9.222 5.700 10.718 1.00 97.94 89 ARG A C 1
ATOM 722 O O . ARG A 1 89 ? -10.018 4.881 11.171 1.00 97.94 89 ARG A O 1
ATOM 729 N N . ARG A 1 90 ? -9.305 6.171 9.466 1.00 97.38 90 ARG A N 1
ATOM 730 C CA . ARG A 1 90 ? -10.330 5.723 8.510 1.00 97.38 90 ARG A CA 1
ATOM 731 C C . ARG A 1 90 ? -10.226 4.227 8.246 1.00 97.38 90 ARG A C 1
ATOM 733 O O . ARG A 1 90 ? -11.253 3.561 8.236 1.00 97.38 90 ARG A O 1
ATOM 740 N N . VAL A 1 91 ? -9.012 3.706 8.060 1.00 97.88 91 VAL A N 1
ATOM 741 C CA . VAL A 1 91 ? -8.784 2.267 7.856 1.00 97.88 91 VAL A CA 1
ATOM 742 C C . VAL A 1 91 ? -9.303 1.461 9.048 1.00 97.88 91 VAL A C 1
ATOM 744 O O . VAL A 1 91 ? -10.065 0.520 8.852 1.00 97.88 91 VAL A O 1
ATOM 747 N N . TYR A 1 92 ? -8.951 1.857 10.275 1.00 97.38 92 TYR A N 1
ATOM 748 C CA . TYR A 1 92 ? -9.404 1.168 11.489 1.00 97.38 92 TYR A CA 1
ATOM 749 C C . TYR A 1 92 ? -10.928 1.198 11.621 1.00 97.38 92 TYR A C 1
ATOM 751 O O . TYR A 1 92 ? -11.550 0.159 11.819 1.00 97.38 92 TYR A O 1
ATOM 759 N N . SER A 1 93 ? -11.537 2.370 11.432 1.00 96.88 93 SER A N 1
ATOM 760 C CA . SER A 1 93 ? -12.990 2.527 11.509 1.00 96.88 93 SER A CA 1
ATOM 761 C C . SER A 1 93 ? -13.727 1.715 10.439 1.00 96.88 93 SER A C 1
ATOM 763 O O . SER A 1 93 ? -14.702 1.042 10.761 1.00 96.88 93 SER A O 1
ATOM 765 N N . ALA A 1 94 ? -13.264 1.741 9.187 1.00 96.75 94 ALA A N 1
ATOM 766 C CA . ALA A 1 94 ? -13.914 1.040 8.081 1.00 96.75 94 ALA A CA 1
ATOM 767 C C . ALA A 1 94 ? -13.811 -0.489 8.194 1.00 96.75 94 ALA A C 1
ATOM 769 O O . ALA A 1 94 ? -14.708 -1.190 7.735 1.00 96.75 94 ALA A O 1
ATOM 770 N N . LEU A 1 95 ? -12.744 -0.996 8.819 1.00 96.88 95 LEU A N 1
ATOM 771 C CA . LEU A 1 95 ? -12.542 -2.426 9.069 1.00 96.88 95 LEU A CA 1
ATOM 772 C C . LEU A 1 95 ? -13.090 -2.892 10.429 1.00 96.88 95 LEU A C 1
ATOM 774 O O . LEU A 1 95 ? -12.951 -4.068 10.758 1.00 96.88 95 LEU A O 1
ATOM 778 N N . GLY A 1 96 ? -13.678 -1.994 11.230 1.00 95.44 96 GLY A N 1
ATOM 779 C CA . GLY A 1 96 ? -14.194 -2.318 12.564 1.00 95.44 96 GLY A CA 1
ATOM 780 C C . GLY A 1 96 ? -13.109 -2.756 13.554 1.00 95.44 96 GLY A C 1
ATOM 781 O O . GLY A 1 96 ? -13.351 -3.629 14.382 1.00 95.44 96 GLY A O 1
ATOM 782 N N . ILE A 1 97 ? -11.899 -2.199 13.441 1.00 95.50 97 ILE A N 1
ATOM 783 C CA . ILE A 1 97 ? -10.761 -2.526 14.306 1.00 95.50 97 ILE A CA 1
ATOM 784 C C . ILE A 1 97 ? -10.684 -1.509 15.448 1.00 95.50 97 ILE A C 1
ATOM 786 O O . ILE A 1 97 ? -10.505 -0.311 15.220 1.00 95.50 97 ILE A O 1
ATOM 790 N N . ASP A 1 98 ? -10.754 -2.004 16.681 1.00 96.81 98 ASP A N 1
ATOM 791 C CA . ASP A 1 98 ? -10.680 -1.185 17.890 1.00 96.81 98 ASP A CA 1
ATOM 792 C C . ASP A 1 98 ? -9.243 -0.782 18.274 1.00 96.81 98 ASP A C 1
ATOM 794 O O . ASP A 1 98 ? -8.246 -1.354 17.825 1.00 96.81 98 ASP A O 1
ATOM 798 N N . GLY A 1 99 ? -9.134 0.193 19.182 1.00 96.56 99 GLY A N 1
ATOM 799 C CA . GLY A 1 99 ? -7.870 0.580 19.820 1.00 96.56 99 GLY A CA 1
ATOM 800 C C . GLY A 1 99 ? -7.017 1.569 19.024 1.00 96.56 99 GLY A C 1
ATOM 801 O O . GLY A 1 99 ? -5.826 1.714 19.314 1.00 96.56 99 GLY A O 1
ATOM 802 N N . PHE A 1 100 ? -7.593 2.244 18.022 1.00 97.62 100 PHE A N 1
ATOM 803 C CA . PHE A 1 100 ? -6.878 3.264 17.256 1.00 97.62 100 PHE A CA 1
ATOM 804 C C . PHE A 1 100 ? -6.376 4.404 18.155 1.00 97.62 100 PHE A C 1
ATOM 806 O O . PHE A 1 100 ? -5.180 4.702 18.144 1.00 97.62 100 PHE A O 1
ATOM 813 N N . GLU A 1 101 ? -7.261 5.018 18.944 1.00 97.19 101 GLU A N 1
ATOM 814 C CA . GLU A 1 101 ? -6.935 6.219 19.724 1.00 97.19 101 GLU A CA 1
ATOM 815 C C . GLU A 1 101 ? -5.888 5.929 20.808 1.00 97.19 101 GLU A C 1
ATOM 817 O O . GLU A 1 101 ? -4.916 6.670 20.933 1.00 97.19 101 GLU A O 1
ATOM 822 N N . GLU A 1 102 ? -6.018 4.826 21.552 1.00 96.69 102 GLU A N 1
ATOM 823 C CA . GLU A 1 102 ? -5.130 4.555 22.687 1.00 96.69 102 GLU A CA 1
ATOM 824 C C . GLU A 1 102 ? -3.801 3.912 22.269 1.00 96.69 102 GLU A C 1
ATOM 826 O O . GLU A 1 102 ? -2.777 4.136 22.916 1.00 96.69 102 GLU A O 1
ATOM 831 N N . ARG A 1 103 ? -3.792 3.075 21.219 1.00 95.62 103 ARG A N 1
ATOM 832 C CA . ARG A 1 103 ? -2.625 2.228 20.891 1.00 95.62 103 ARG A CA 1
ATOM 833 C C . ARG A 1 103 ? -1.875 2.660 19.639 1.00 95.62 103 ARG A C 1
ATOM 835 O O . ARG A 1 103 ? -0.665 2.436 19.556 1.00 95.62 103 ARG A O 1
ATOM 842 N N . VAL A 1 104 ? -2.572 3.221 18.655 1.00 97.19 104 VAL A N 1
ATOM 843 C CA . VAL A 1 104 ? -2.029 3.421 17.301 1.00 97.19 104 VAL A CA 1
ATOM 844 C C . VAL A 1 104 ? -1.719 4.883 17.049 1.00 97.19 104 VAL A C 1
ATOM 846 O O . VAL A 1 104 ? -0.608 5.199 16.624 1.00 97.19 104 VAL A O 1
ATOM 849 N N . ARG A 1 105 ? -2.657 5.777 17.365 1.00 97.06 105 ARG A N 1
ATOM 850 C CA . ARG A 1 10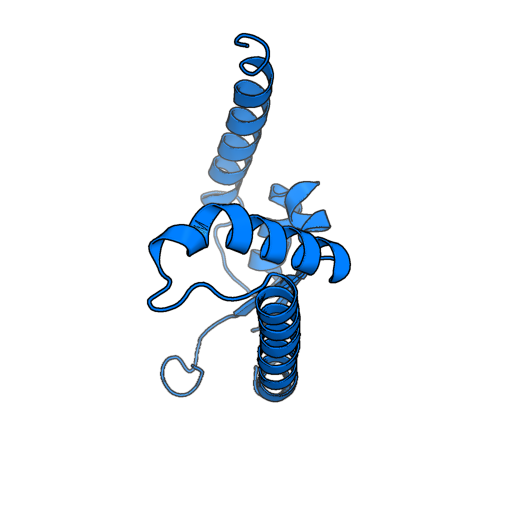5 ? -2.519 7.214 17.139 1.00 97.06 105 ARG A CA 1
ATOM 851 C C . ARG A 1 105 ? -1.215 7.798 17.707 1.00 97.06 105 ARG A C 1
ATOM 853 O O . ARG A 1 105 ? -0.490 8.390 16.906 1.00 97.06 105 ARG A O 1
ATOM 860 N N . PRO A 1 106 ? -0.815 7.546 18.975 1.00 97.06 106 PRO A N 1
ATOM 861 C CA . PRO A 1 106 ? 0.430 8.107 19.510 1.00 97.06 106 PRO A CA 1
ATOM 862 C C . PRO A 1 106 ? 1.674 7.665 18.726 1.00 97.06 106 PRO A C 1
ATOM 864 O O . PRO A 1 106 ? 2.646 8.405 18.606 1.00 97.06 106 PRO A O 1
ATOM 867 N N . ARG A 1 107 ? 1.653 6.450 18.158 1.00 95.69 107 ARG A N 1
ATOM 868 C CA . ARG A 1 107 ? 2.765 5.904 17.364 1.00 95.69 107 ARG A CA 1
ATOM 869 C C . ARG A 1 107 ? 2.831 6.528 15.974 1.00 95.69 107 ARG A C 1
ATOM 871 O O . ARG A 1 107 ? 3.924 6.787 15.477 1.00 95.69 107 ARG A O 1
ATOM 878 N N . VAL A 1 108 ? 1.676 6.757 15.348 1.00 94.75 108 VAL A N 1
ATOM 879 C CA . VAL A 1 108 ? 1.597 7.417 14.038 1.00 94.75 108 VAL A CA 1
ATOM 880 C C . VAL A 1 108 ? 2.046 8.876 14.155 1.00 94.75 108 VAL A C 1
ATOM 882 O O . VAL A 1 108 ? 2.860 9.318 13.347 1.00 94.75 108 VAL A O 1
ATOM 885 N N . GLU A 1 109 ? 1.597 9.586 15.192 1.00 95.50 109 GLU A N 1
ATOM 886 C CA 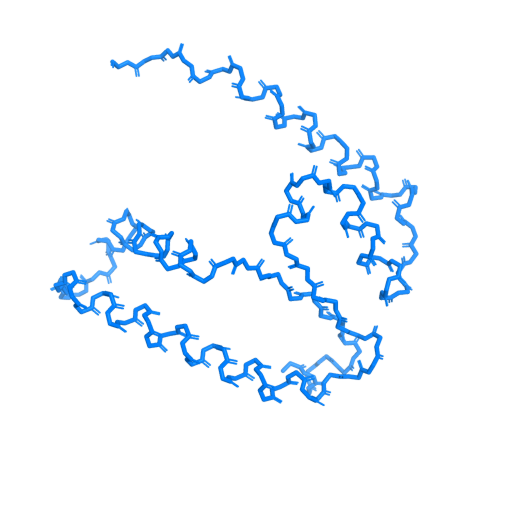. GLU A 1 109 ? 2.016 10.965 15.488 1.00 95.50 109 GLU A CA 1
ATOM 887 C C . GLU A 1 109 ? 3.529 11.049 15.761 1.00 95.50 109 GLU A C 1
ATOM 889 O O . GLU A 1 109 ? 4.221 11.888 15.181 1.00 95.50 109 GLU A O 1
ATOM 894 N N . ALA A 1 110 ? 4.087 10.125 16.554 1.00 93.69 110 ALA A N 1
ATOM 895 C CA . ALA A 1 110 ? 5.530 10.070 16.802 1.00 93.69 110 ALA A CA 1
ATOM 896 C C . ALA A 1 110 ? 6.349 9.838 15.514 1.00 93.69 110 ALA A C 1
ATOM 898 O O . ALA A 1 110 ? 7.383 10.475 15.306 1.00 93.69 110 ALA A O 1
ATOM 899 N N . LEU A 1 111 ? 5.880 8.963 14.614 1.00 89.31 111 LEU A N 1
ATOM 900 C CA . LEU A 1 111 ? 6.539 8.721 13.326 1.00 89.31 111 LEU A CA 1
ATOM 901 C C . LEU A 1 111 ? 6.496 9.957 12.412 1.00 89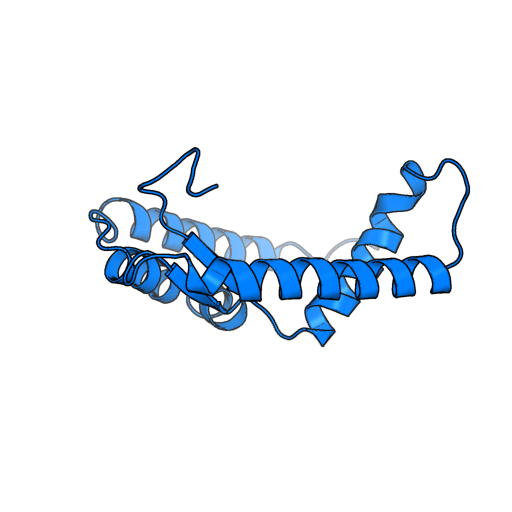.31 111 LEU A C 1
ATOM 903 O O . LEU A 1 111 ? 7.455 10.215 11.682 1.00 89.31 111 LEU A O 1
ATOM 907 N N . GLN A 1 112 ? 5.399 10.717 12.433 1.00 86.25 112 GLN A N 1
ATOM 908 C CA . GLN A 1 112 ? 5.289 11.978 11.694 1.00 86.25 112 GLN A CA 1
ATOM 909 C C . GLN A 1 112 ? 6.282 13.023 12.217 1.00 86.25 112 GLN A C 1
ATOM 911 O O . GLN A 1 112 ? 6.987 13.636 11.412 1.00 86.25 112 GLN A O 1
ATOM 916 N N . ALA A 1 113 ? 6.380 13.184 13.541 1.00 85.69 113 ALA A N 1
ATOM 917 C CA . ALA A 1 113 ? 7.314 14.117 14.170 1.00 85.69 113 ALA A CA 1
ATOM 918 C C . ALA A 1 113 ? 8.776 13.785 13.815 1.00 85.69 113 ALA A C 1
ATOM 920 O O . ALA A 1 113 ? 9.499 14.644 13.310 1.00 85.69 113 ALA A O 1
ATOM 921 N N . GLY A 1 114 ? 9.178 12.513 13.931 1.00 81.19 114 GLY A N 1
ATOM 922 C CA . GLY A 1 114 ? 10.536 12.082 13.574 1.00 81.19 114 GLY A CA 1
ATOM 923 C C . GLY A 1 114 ? 10.889 12.299 12.092 1.00 81.19 114 GLY A C 1
ATOM 924 O O . GLY A 1 114 ? 12.030 12.618 11.757 1.00 81.19 114 GLY A O 1
ATOM 925 N N . LYS A 1 115 ? 9.910 12.195 11.178 1.00 73.69 115 LYS A N 1
ATOM 926 C CA . LYS A 1 115 ? 10.110 12.530 9.753 1.00 73.69 115 LYS A CA 1
ATOM 927 C C . LYS A 1 115 ? 10.311 14.029 9.517 1.00 73.69 115 LYS A C 1
ATOM 929 O O . LYS A 1 115 ? 11.053 14.394 8.605 1.00 73.69 115 LYS A O 1
ATOM 934 N N . ALA A 1 116 ? 9.655 14.893 10.293 1.00 67.00 116 ALA A N 1
ATOM 935 C CA . ALA A 1 116 ? 9.835 16.341 10.195 1.00 67.00 116 ALA A CA 1
ATOM 936 C C . ALA A 1 116 ? 11.234 16.769 10.675 1.00 67.00 116 ALA A C 1
ATOM 938 O O . ALA A 1 116 ? 11.883 17.595 10.028 1.00 67.00 116 ALA A O 1
ATOM 939 N N . GLU A 1 117 ? 11.725 16.140 11.744 1.00 57.25 117 GLU A N 1
ATOM 940 C CA . GLU A 1 117 ? 13.051 16.386 12.324 1.00 57.25 117 GLU A CA 1
ATOM 941 C C . GLU A 1 117 ? 14.189 15.917 11.399 1.00 57.25 117 GLU A C 1
ATOM 943 O O . GLU A 1 117 ? 15.133 16.664 11.141 1.00 57.25 117 GLU A O 1
ATOM 948 N N . GLY A 1 118 ? 14.070 14.729 10.792 1.00 54.69 118 GLY A N 1
ATOM 949 C CA . GLY A 1 118 ? 15.069 14.205 9.848 1.00 54.69 118 GLY A CA 1
ATOM 950 C C . GLY A 1 118 ? 15.205 15.005 8.542 1.00 54.69 118 GLY A C 1
ATOM 951 O O . GLY A 1 118 ? 16.223 14.918 7.858 1.00 54.69 118 GLY A O 1
ATOM 952 N N . ARG A 1 119 ? 14.209 15.831 8.196 1.00 52.34 119 ARG A N 1
ATOM 953 C CA . ARG A 1 119 ? 14.194 16.645 6.969 1.00 52.34 119 ARG A CA 1
ATOM 954 C C . ARG A 1 119 ? 15.017 17.941 7.083 1.00 52.34 119 ARG A C 1
ATOM 956 O O . ARG A 1 119 ? 15.229 18.597 6.070 1.00 52.34 119 ARG A O 1
ATOM 963 N N . HIS A 1 120 ? 15.518 18.283 8.277 1.00 44.47 120 HIS A N 1
ATOM 964 C CA . HIS A 1 120 ? 16.409 19.434 8.511 1.00 44.47 120 HIS A CA 1
ATOM 965 C C . HIS A 1 120 ? 17.912 19.071 8.536 1.00 44.47 120 HIS A C 1
ATOM 967 O O . HIS A 1 120 ? 18.746 19.963 8.648 1.00 44.47 120 HIS A O 1
ATOM 973 N N . GLY A 1 121 ? 18.281 17.788 8.395 1.00 41.12 121 GLY A N 1
ATOM 974 C CA . GLY A 1 121 ? 19.681 17.324 8.441 1.00 41.12 121 GLY A CA 1
ATOM 975 C C . GLY A 1 121 ? 20.346 17.039 7.085 1.00 41.12 121 GLY A C 1
ATOM 976 O O . GLY A 1 121 ? 21.492 16.605 7.054 1.00 41.12 121 GLY A O 1
ATOM 977 N N . GLY A 1 122 ? 19.645 17.244 5.965 1.00 41.41 122 GLY A N 1
ATOM 978 C CA . GLY A 1 122 ? 20.087 16.846 4.622 1.00 41.41 122 GLY A CA 1
ATOM 979 C C . GLY A 1 122 ? 20.481 18.011 3.712 1.00 41.41 122 GLY A C 1
ATOM 980 O O . GLY A 1 122 ? 19.993 18.090 2.592 1.00 41.41 122 GLY A O 1
ATOM 981 N N . ALA A 1 123 ? 21.318 18.933 4.184 1.00 41.91 123 ALA A N 1
ATOM 982 C CA . ALA A 1 123 ? 21.985 19.922 3.335 1.00 41.91 123 ALA A CA 1
ATOM 983 C C . ALA A 1 123 ? 23.429 20.098 3.819 1.00 41.91 123 ALA A C 1
ATOM 985 O O . ALA A 1 123 ? 23.753 21.014 4.568 1.00 41.91 123 ALA A O 1
ATOM 986 N N . GLY A 1 124 ? 24.290 19.162 3.429 1.00 39.47 124 GLY A N 1
ATOM 987 C CA . GLY A 1 124 ? 25.714 19.213 3.733 1.00 39.47 124 GLY A CA 1
ATOM 988 C C . GLY A 1 124 ? 26.440 17.987 3.201 1.00 39.47 124 GLY A C 1
ATOM 989 O O . GLY A 1 124 ? 26.521 16.978 3.893 1.00 39.47 124 GLY A O 1
ATOM 990 N N . GLY A 1 125 ? 26.974 18.085 1.983 1.00 35.34 125 GLY A N 1
ATOM 991 C CA . GLY A 1 125 ? 27.963 17.136 1.472 1.00 35.34 125 GLY A CA 1
ATOM 992 C C . GLY A 1 125 ? 27.885 16.916 -0.035 1.00 35.34 125 GLY A C 1
ATOM 993 O O . GLY A 1 125 ? 27.041 16.144 -0.485 1.00 35.34 125 GLY A O 1
ATOM 994 N N . GLY A 1 126 ? 28.800 17.550 -0.778 1.00 32.69 126 GLY A N 1
ATOM 995 C CA . GLY A 1 126 ? 29.093 17.271 -2.188 1.00 32.69 126 GLY A CA 1
ATOM 996 C C . GLY A 1 126 ? 29.220 18.517 -3.038 1.00 32.69 126 GLY A C 1
ATOM 997 O O . GLY A 1 126 ? 28.288 18.740 -3.836 1.00 32.69 126 GLY A O 1
#

InterPro domains:
  IPR027417 P-loop containing nucleoside triphosphate hydrolase [G3DSA:3.40.50.300] (1-124)
  IPR027417 P-loop containing nucleoside triphosphate hydrolase [SSF52540] (2-107)
  IPR052736 Omega-hydroxy-beta-dihydromenaquinone-9 sulfotransferase Stf3 [PTHR36451] (1-116)